Protein AF-A0A2D4ICS0-F1 (afdb_monomer_lite)

pLDDT: mean 88.68, std 8.68, range [51.56, 97.81]

InterPro domains:
  IPR031974 Programmed cell death protein 7 [PF16021] (1-167)
  IPR052831 Apoptosis-promoting protein [PTHR48190] (1-168)

Secondary structure (DSSP, 8-state):
-HHHHHHHHHHHHHHHHHHHHTTPPPPHHHHHHHHHHHHHHHHHHHHHHHHHHHHHHHHHHHHHHHHHHHHHHHHHHHHHHHHHHHHHHHHHHHHHHH--TTT--HHHHHHHHHHHHHHHHH-HHHHHHHHHHHHTTTSPTT-TT---PPTTSS-PPPPSSHHHHTT--

Sequence (169 aa):
MAEILRGLEKLRKLRKEAAGRKGVCPPPAADEAFESEVQNLKASIKKRTELYEAEERALRVMLEGEQEEERKREMEKKLKKEREKLLQQKRDMDSKLFGDPEEFPFTHILEPFTQYYLQAEYSLPALLQIRHEWDQYLVPAGHPEGDFIPPGWVLPSAPSSDTWATAVR

Radius of gyration: 52.29 Å; chains: 1; bounding box: 105×35×127 Å

Foldseek 3Di:
DVVVLVVVVVVVVVVQVVCVVVVHHDDPVVVVVVVVVSVVVVVVVVVVVVVVVVVVVVVVVVVVVVVVVVVVVVVVVVVVVVVVVVVVVVVVVCCVVPNDCVVDVVCVVCVVVCCVVCVLVVDVVVVVVVVLVVVLCVDDPPDPSHDHDPPPPDDDDDDPDPVRVVVVD

Structure (mmCIF, N/CA/C/O backbone):
data_AF-A0A2D4ICS0-F1
#
_entry.id   AF-A0A2D4ICS0-F1
#
loop_
_atom_site.group_PDB
_atom_site.id
_atom_site.type_symbol
_atom_site.label_atom_id
_atom_site.label_alt_id
_atom_site.label_comp_id
_atom_site.label_asym_id
_atom_site.label_entity_id
_atom_site.label_seq_id
_atom_site.pdbx_PDB_ins_code
_atom_site.Cartn_x
_atom_site.Cartn_y
_atom_site.Cartn_z
_atom_site.occupancy
_atom_site.B_iso_or_equiv
_atom_site.auth_seq_id
_atom_site.auth_comp_id
_atom_site.auth_asym_id
_atom_site.auth_atom_id
_atom_site.pdbx_PDB_model_num
ATOM 1 N N . MET A 1 1 ? -29.678 -1.236 38.913 1.00 74.94 1 MET A N 1
ATOM 2 C CA . MET A 1 1 ? -29.939 -2.571 39.507 1.00 74.94 1 MET A CA 1
ATOM 3 C C . MET A 1 1 ? -29.376 -2.717 40.921 1.00 74.94 1 MET A C 1
ATOM 5 O O . MET A 1 1 ? -30.151 -3.023 41.817 1.00 74.94 1 MET A O 1
ATOM 9 N N . ALA A 1 2 ? -28.089 -2.437 41.170 1.00 81.19 2 ALA A N 1
ATOM 10 C CA . ALA A 1 2 ? -27.512 -2.498 42.526 1.00 81.19 2 ALA A CA 1
ATOM 11 C C . ALA A 1 2 ? -28.200 -1.558 43.545 1.00 81.19 2 ALA A C 1
ATOM 13 O O . ALA A 1 2 ? -28.461 -1.955 44.678 1.00 81.19 2 ALA A O 1
ATOM 14 N N . GLU A 1 3 ? -28.572 -0.343 43.124 1.00 86.19 3 GLU A N 1
ATOM 15 C CA . GLU A 1 3 ? -29.340 0.614 43.944 1.00 86.19 3 GLU A CA 1
ATOM 16 C C . GLU A 1 3 ? -30.718 0.085 44.368 1.00 86.19 3 GLU A C 1
AT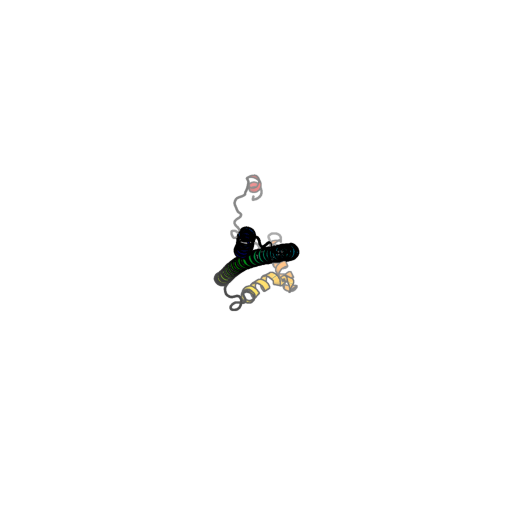OM 18 O O . GLU A 1 3 ? -31.156 0.304 45.494 1.00 86.19 3 GLU A O 1
ATOM 23 N N . ILE A 1 4 ? -31.384 -0.672 43.491 1.00 90.06 4 ILE A N 1
ATOM 24 C CA . ILE A 1 4 ? -32.713 -1.235 43.759 1.00 90.06 4 ILE A CA 1
ATOM 25 C C . ILE A 1 4 ? -32.614 -2.317 44.841 1.00 90.06 4 ILE A C 1
ATOM 27 O O . ILE A 1 4 ? -33.410 -2.319 45.778 1.00 90.06 4 ILE A O 1
ATOM 31 N N . LEU A 1 5 ? -31.599 -3.187 44.767 1.00 89.56 5 LEU A N 1
ATOM 32 C CA . LEU A 1 5 ? -31.340 -4.188 45.807 1.00 89.56 5 LEU A CA 1
ATOM 33 C C . LEU A 1 5 ? -30.991 -3.540 47.152 1.00 89.56 5 LEU A C 1
ATOM 35 O O . LEU A 1 5 ? -31.558 -3.929 48.171 1.00 89.56 5 LEU A O 1
ATOM 39 N N . ARG A 1 6 ? -30.153 -2.492 47.159 1.00 89.94 6 ARG A N 1
ATOM 40 C CA . ARG A 1 6 ? -29.887 -1.698 48.374 1.00 89.94 6 ARG A CA 1
ATOM 41 C C . ARG A 1 6 ? -31.165 -1.083 48.954 1.00 89.94 6 ARG A C 1
ATOM 43 O O . ARG A 1 6 ? -31.328 -1.036 50.173 1.00 89.94 6 ARG A O 1
ATOM 50 N N . GLY A 1 7 ? -32.072 -0.612 48.099 1.00 93.12 7 GLY A N 1
ATOM 51 C CA . GLY A 1 7 ? -33.383 -0.103 48.502 1.00 93.12 7 GLY A CA 1
ATOM 52 C C . GLY A 1 7 ? -34.261 -1.175 49.155 1.00 93.12 7 GLY A C 1
ATOM 53 O O . GLY A 1 7 ? -34.853 -0.923 50.205 1.00 93.12 7 GLY A O 1
ATOM 54 N N . LEU A 1 8 ? -34.295 -2.385 48.587 1.00 91.69 8 LEU A N 1
ATOM 55 C CA . LEU A 1 8 ? -35.051 -3.521 49.128 1.00 91.69 8 LEU A CA 1
ATOM 56 C C . LEU A 1 8 ? -34.520 -3.985 50.490 1.00 91.69 8 LEU A C 1
ATOM 58 O O . LEU A 1 8 ? -35.314 -4.232 51.398 1.00 91.69 8 LEU A O 1
ATOM 62 N N . GLU A 1 9 ? -33.200 -4.042 50.668 1.00 92.44 9 GLU A N 1
ATOM 63 C CA . GLU A 1 9 ? -32.569 -4.378 51.953 1.00 92.44 9 GLU A CA 1
ATOM 64 C C . GLU A 1 9 ? -32.917 -3.353 53.044 1.00 92.44 9 GLU A C 1
ATOM 66 O O . GLU A 1 9 ? -33.305 -3.721 54.156 1.00 92.44 9 GLU A O 1
ATOM 71 N N . LYS A 1 10 ? -32.865 -2.054 52.715 1.00 94.38 10 LYS A N 1
ATOM 72 C CA . LYS A 1 10 ? -33.277 -0.976 53.632 1.00 94.38 10 LYS A CA 1
ATOM 73 C C . LYS A 1 10 ? -34.760 -1.068 53.990 1.00 94.38 10 LYS A C 1
ATOM 75 O O . LYS A 1 10 ? -35.113 -0.960 55.163 1.00 94.38 10 LYS A O 1
ATOM 80 N N . LEU A 1 11 ? -35.626 -1.296 53.002 1.00 93.75 11 LEU A N 1
ATOM 81 C CA . LEU A 1 11 ? -37.068 -1.425 53.212 1.00 93.75 11 LEU A CA 1
ATOM 82 C C . LEU A 1 11 ? -37.401 -2.630 54.104 1.00 93.75 11 LEU A C 1
ATOM 84 O O . LEU A 1 11 ? -38.235 -2.522 55.005 1.00 93.75 11 LEU A O 1
ATOM 88 N N . ARG A 1 12 ? -36.725 -3.765 53.889 1.00 90.06 12 ARG A N 1
ATOM 89 C CA . ARG A 1 12 ? -36.838 -4.961 54.732 1.00 90.06 12 ARG A CA 1
ATOM 90 C C . ARG A 1 12 ? -36.435 -4.649 56.175 1.00 90.06 12 ARG A C 1
ATOM 92 O O . ARG A 1 12 ? -37.203 -4.954 57.084 1.00 90.06 12 ARG A O 1
ATOM 99 N N . LYS A 1 13 ? -35.289 -3.991 56.387 1.00 90.56 13 LYS A N 1
ATOM 100 C CA . LYS A 1 13 ? -34.796 -3.608 57.721 1.00 90.56 13 LYS A CA 1
ATOM 101 C C . LYS A 1 13 ? -35.791 -2.715 58.472 1.00 90.56 13 LYS A C 1
ATOM 103 O O . LYS A 1 13 ? -36.172 -3.037 59.594 1.00 90.56 13 LYS A O 1
ATOM 108 N N . LEU A 1 14 ? -36.293 -1.666 57.817 1.00 92.75 14 LEU A N 1
ATOM 109 C CA . LEU A 1 14 ? -37.295 -0.758 58.389 1.00 92.75 14 LEU A CA 1
ATOM 110 C C . LEU A 1 14 ? -38.594 -1.485 58.770 1.00 92.75 14 LEU A C 1
ATOM 112 O O . LEU A 1 14 ? -39.179 -1.210 59.817 1.00 92.75 14 LEU A O 1
ATOM 116 N N . ARG A 1 15 ? -39.043 -2.445 57.949 1.00 89.81 15 ARG A N 1
ATOM 117 C CA . ARG A 1 15 ? -40.238 -3.253 58.249 1.00 89.81 15 ARG A CA 1
ATOM 118 C C . ARG A 1 15 ? -40.035 -4.178 59.452 1.00 89.81 15 ARG A C 1
ATOM 120 O O . ARG A 1 15 ? -40.960 -4.305 60.251 1.00 89.81 15 ARG A O 1
ATOM 127 N N . LYS A 1 16 ? -38.849 -4.775 59.619 1.00 89.56 16 LYS A N 1
ATOM 128 C CA . LYS A 1 16 ? -38.517 -5.593 60.804 1.00 89.56 16 LYS A CA 1
ATOM 129 C C . LYS A 1 16 ? -38.501 -4.750 62.079 1.00 89.56 16 LYS A C 1
ATOM 131 O O . LYS A 1 16 ? -39.117 -5.134 63.068 1.00 89.56 16 LYS A O 1
ATOM 136 N N . GLU A 1 17 ? -37.869 -3.578 62.042 1.00 89.12 17 GLU A N 1
ATOM 137 C CA . GLU A 1 17 ? -37.828 -2.646 63.179 1.00 89.12 17 GLU A CA 1
ATOM 138 C C . GLU A 1 17 ? -39.233 -2.160 63.576 1.00 89.12 17 GLU A C 1
ATOM 140 O O . GLU A 1 17 ? -39.572 -2.121 64.760 1.00 89.12 17 GLU A O 1
ATOM 145 N N . ALA A 1 18 ? -40.085 -1.839 62.596 1.00 89.81 18 ALA A N 1
ATOM 146 C CA . ALA A 1 18 ? -41.466 -1.426 62.842 1.00 89.81 18 ALA A CA 1
ATOM 147 C C . ALA A 1 18 ? -42.337 -2.553 63.429 1.00 89.81 18 ALA A C 1
ATOM 149 O O . ALA A 1 18 ? -43.180 -2.284 64.285 1.00 89.81 18 ALA A O 1
ATOM 150 N N . ALA A 1 19 ? -42.140 -3.801 62.991 1.00 86.94 19 ALA A N 1
ATOM 151 C CA . ALA A 1 19 ? -42.827 -4.966 63.548 1.00 86.94 19 ALA A CA 1
ATOM 152 C C . ALA A 1 19 ? -42.367 -5.263 64.987 1.00 86.94 19 ALA A C 1
ATOM 154 O O . ALA A 1 19 ? -43.205 -5.459 65.867 1.00 86.94 19 ALA A O 1
ATOM 155 N N . GLY A 1 20 ? -41.058 -5.169 65.254 1.00 86.12 20 GLY A N 1
ATOM 156 C CA . GLY A 1 20 ? -40.486 -5.350 66.591 1.00 86.12 20 GLY A CA 1
ATOM 157 C C . GLY A 1 20 ? -41.015 -4.341 67.614 1.00 86.12 20 GLY A C 1
ATOM 158 O O . GLY A 1 20 ? -41.367 -4.725 68.726 1.00 86.12 20 GLY A O 1
ATOM 159 N N . ARG A 1 21 ? -41.195 -3.068 67.224 1.00 88.19 21 ARG A N 1
ATOM 160 C CA . ARG A 1 21 ? -41.851 -2.048 68.076 1.00 88.19 21 ARG A CA 1
ATOM 161 C C . ARG A 1 21 ? -43.310 -2.378 68.419 1.00 88.19 21 ARG A C 1
ATOM 163 O O . ARG A 1 21 ? -43.820 -1.874 69.411 1.00 88.19 21 ARG A O 1
ATOM 170 N N . LYS A 1 22 ? -43.978 -3.209 67.611 1.00 89.25 22 LYS A N 1
ATOM 171 C CA . LYS A 1 22 ? -45.343 -3.710 67.848 1.00 89.25 22 LYS A CA 1
ATOM 172 C C . LYS A 1 22 ? -45.365 -5.062 68.580 1.00 89.25 22 LYS A C 1
ATOM 174 O O . LYS A 1 22 ? -46.436 -5.637 68.733 1.00 89.25 22 LYS A O 1
ATOM 179 N N . GLY A 1 23 ? -44.207 -5.580 69.000 1.00 84.25 23 GLY A N 1
ATOM 180 C CA . GLY A 1 23 ? -44.075 -6.878 69.670 1.00 84.25 23 GLY A CA 1
ATOM 181 C C . GLY A 1 23 ? -44.186 -8.093 68.742 1.00 84.25 23 GLY A C 1
ATOM 182 O O . GLY A 1 23 ? -44.237 -9.220 69.223 1.00 84.25 23 GLY A O 1
ATOM 183 N N . VAL A 1 24 ? -44.217 -7.890 67.420 1.00 83.62 24 VAL A N 1
ATOM 184 C CA . VAL A 1 24 ? -44.329 -8.969 66.430 1.00 83.62 24 VAL A CA 1
ATOM 185 C C . VAL A 1 24 ? -42.960 -9.211 65.804 1.00 83.62 24 VAL A C 1
ATOM 187 O O . VAL A 1 24 ? -42.400 -8.317 65.171 1.00 83.62 24 VAL A O 1
ATOM 190 N N . CYS A 1 25 ? -42.424 -10.424 65.946 1.00 75.12 25 CYS A N 1
ATOM 191 C CA . CYS A 1 25 ? -41.166 -10.811 65.310 1.00 75.12 25 CYS A CA 1
ATOM 192 C C . CYS A 1 25 ? -41.450 -11.695 64.083 1.00 75.12 25 CYS A C 1
ATOM 194 O O . CYS A 1 25 ? -42.118 -12.722 64.228 1.00 75.12 25 CYS A O 1
ATOM 196 N N . PRO A 1 26 ? -40.988 -11.320 62.875 1.00 76.06 26 PRO A N 1
ATOM 197 C CA . PRO A 1 26 ? -41.061 -12.194 61.711 1.00 76.06 26 PRO A CA 1
ATOM 198 C C . PRO A 1 26 ? -40.335 -13.529 61.962 1.00 76.06 26 PRO A C 1
ATOM 200 O O . PRO A 1 26 ? -39.325 -13.540 62.667 1.00 76.06 26 PRO A O 1
ATOM 203 N N . PRO A 1 27 ? -40.800 -14.646 61.373 1.00 85.62 27 PRO A N 1
ATOM 204 C CA . PRO A 1 27 ? -40.124 -15.932 61.502 1.00 85.62 27 PRO A CA 1
ATOM 205 C C . PRO A 1 27 ? -38.691 -15.875 60.944 1.00 85.62 27 PRO A C 1
ATOM 207 O O . PRO A 1 27 ? -38.506 -15.351 59.843 1.00 85.62 27 PRO A O 1
ATOM 210 N N . PRO A 1 28 ? -37.696 -16.476 61.622 1.00 83.31 28 PRO A N 1
ATOM 211 C CA . PRO A 1 28 ? -36.298 -16.460 61.175 1.00 83.31 28 PRO A CA 1
ATOM 212 C C . PRO A 1 28 ? -36.104 -17.093 59.786 1.00 83.31 28 PRO A C 1
ATOM 214 O O . PRO A 1 28 ? -35.357 -16.562 58.969 1.00 83.31 28 PRO A O 1
ATOM 217 N N . ALA A 1 29 ? -36.877 -18.132 59.451 1.00 87.69 29 ALA A N 1
ATOM 218 C CA . ALA A 1 29 ? -36.858 -18.761 58.125 1.00 87.69 29 ALA A CA 1
ATOM 219 C C . ALA A 1 29 ? -37.203 -17.786 56.980 1.00 87.69 29 ALA A C 1
ATOM 221 O O . ALA A 1 29 ? -36.679 -17.895 55.873 1.00 87.69 29 ALA A O 1
ATOM 222 N N . ALA A 1 30 ? -38.075 -16.802 57.231 1.00 86.31 30 ALA A N 1
ATOM 223 C CA . ALA A 1 30 ? -38.435 -15.810 56.221 1.00 86.31 30 ALA A CA 1
ATOM 224 C C . ALA A 1 30 ? -37.298 -14.810 55.965 1.00 86.31 30 ALA A C 1
ATOM 226 O O . ALA A 1 30 ? -37.268 -14.185 54.901 1.00 86.31 30 ALA A O 1
ATOM 227 N N . ASP A 1 31 ? -36.408 -14.604 56.937 1.00 86.31 31 ASP A N 1
ATOM 228 C CA . ASP A 1 31 ? -35.232 -13.750 56.790 1.00 86.31 31 ASP A CA 1
ATOM 229 C C . ASP A 1 31 ? -34.103 -14.458 56.068 1.00 86.31 31 ASP A C 1
ATOM 231 O O . ASP A 1 31 ? -33.554 -13.884 55.133 1.00 86.31 31 ASP A O 1
ATOM 235 N N . GLU A 1 32 ? -33.837 -15.713 56.417 1.00 89.69 32 GLU A N 1
ATOM 236 C CA . GLU A 1 32 ? -32.868 -16.545 55.702 1.00 89.69 32 GLU A CA 1
ATOM 237 C C . GLU A 1 32 ? -33.238 -16.679 54.220 1.00 89.69 32 GLU A C 1
ATOM 239 O O . GLU A 1 32 ? -32.387 -16.495 53.351 1.00 89.69 32 GLU A O 1
ATOM 244 N N . ALA A 1 33 ? -34.523 -16.893 53.908 1.00 91.69 33 ALA A N 1
ATOM 245 C CA . ALA A 1 33 ? -35.002 -16.937 52.526 1.00 91.69 33 ALA A CA 1
ATOM 246 C C . ALA A 1 33 ? -34.801 -15.600 51.787 1.00 91.69 33 ALA A C 1
ATOM 248 O O . ALA A 1 33 ? -34.400 -15.580 50.625 1.00 91.69 33 ALA A O 1
ATOM 249 N N . 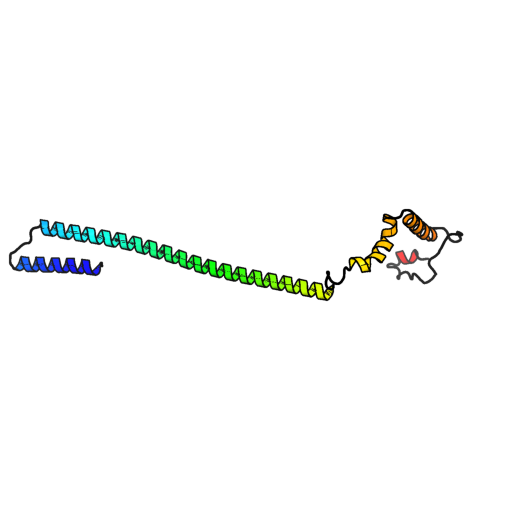PHE A 1 34 ? -35.054 -14.468 52.455 1.00 91.81 34 PHE A N 1
ATOM 250 C CA . PHE A 1 34 ? -34.851 -13.149 51.853 1.00 91.81 34 PHE A CA 1
ATOM 251 C C . PHE A 1 34 ? -33.369 -12.858 51.608 1.00 91.81 34 PHE A C 1
ATOM 253 O O . PHE A 1 34 ? -33.009 -12.380 50.535 1.00 91.81 34 PHE A O 1
ATOM 260 N N . GLU A 1 35 ? -32.510 -13.140 52.587 1.00 90.94 35 GLU A N 1
ATOM 261 C CA . GLU A 1 35 ? -31.070 -12.936 52.454 1.00 90.94 35 GLU A CA 1
ATOM 262 C C . GLU A 1 35 ? -30.481 -13.844 51.377 1.00 90.94 35 GLU A C 1
ATOM 264 O O . GLU A 1 35 ? -29.732 -13.356 50.532 1.00 90.94 35 GLU A O 1
ATOM 269 N N . SER A 1 36 ? -30.880 -15.119 51.340 1.00 94.38 36 SER A N 1
ATOM 270 C CA . SER A 1 36 ? -30.475 -16.059 50.293 1.00 94.38 36 SER A CA 1
ATOM 271 C C . SER A 1 36 ? -30.810 -15.522 48.901 1.00 94.38 36 SER A C 1
ATOM 273 O O . SER A 1 36 ? -29.924 -15.442 48.048 1.00 94.38 36 SER A O 1
ATOM 275 N N . GLU A 1 37 ? -32.039 -15.041 48.682 1.00 93.94 37 GLU A N 1
ATOM 276 C CA . GLU A 1 37 ? -32.408 -14.553 47.352 1.00 93.94 37 GLU A CA 1
ATOM 277 C C . GLU A 1 37 ? -31.774 -13.225 46.972 1.00 93.94 37 GLU A C 1
ATOM 279 O O . GLU A 1 37 ? -31.409 -13.014 45.812 1.00 93.94 37 GLU A O 1
ATOM 284 N N . VAL A 1 38 ? -31.562 -12.332 47.937 1.00 93.12 38 VAL A N 1
ATOM 285 C CA . VAL A 1 38 ? -30.800 -11.110 47.678 1.00 93.12 38 VAL A CA 1
ATOM 286 C C . VAL A 1 38 ? -29.352 -11.443 47.313 1.00 93.12 38 VAL A C 1
ATOM 288 O O . VAL A 1 38 ? -28.802 -10.813 46.406 1.00 93.12 38 VAL A O 1
ATOM 291 N N . GLN A 1 39 ? -28.737 -12.441 47.953 1.00 93.50 39 GLN A N 1
ATOM 292 C CA . GLN A 1 39 ? -27.390 -12.897 47.600 1.00 93.50 39 GLN A CA 1
ATOM 293 C C . GLN A 1 39 ? -27.347 -13.536 46.206 1.00 93.50 39 GLN A C 1
ATOM 295 O O . GLN A 1 39 ? -26.474 -13.183 45.409 1.00 93.50 39 GLN A O 1
ATOM 300 N N . ASN A 1 40 ? -28.319 -14.383 45.859 1.00 94.75 40 ASN A N 1
ATOM 301 C CA . ASN A 1 40 ? -28.436 -14.971 44.520 1.00 94.75 40 ASN A CA 1
ATOM 302 C C . ASN A 1 40 ? -28.578 -13.889 43.439 1.00 94.75 40 ASN A C 1
ATOM 304 O O . ASN A 1 40 ? -27.882 -13.913 42.419 1.00 94.75 40 ASN A O 1
ATOM 308 N N . LEU A 1 41 ? -29.426 -12.886 43.680 1.00 94.31 41 LEU A N 1
ATOM 309 C CA . LEU A 1 41 ? -29.611 -11.749 42.777 1.00 94.31 41 LEU A CA 1
ATOM 310 C C . LEU A 1 41 ? -28.339 -10.906 42.642 1.00 94.31 41 LEU A C 1
ATOM 312 O O . LEU A 1 41 ? -27.973 -10.529 41.527 1.00 94.31 41 LEU A O 1
ATOM 316 N N . LYS A 1 42 ? -27.631 -10.636 43.746 1.00 93.25 42 LYS A N 1
ATOM 317 C CA . LYS A 1 42 ? -26.335 -9.937 43.724 1.00 93.25 42 LYS A CA 1
ATOM 318 C C . LYS A 1 42 ? -25.307 -10.699 42.888 1.00 93.25 42 LYS A C 1
ATOM 320 O O . LYS A 1 42 ? -24.655 -10.091 42.038 1.00 93.25 42 LYS A O 1
ATOM 325 N N . ALA A 1 43 ? -25.205 -12.014 43.075 1.00 94.38 43 ALA A N 1
ATOM 326 C CA . ALA A 1 43 ? -24.303 -12.868 42.310 1.00 94.38 43 ALA A CA 1
ATOM 327 C C . ALA A 1 43 ? -24.657 -12.883 40.814 1.00 94.38 43 ALA A C 1
ATOM 329 O O . ALA A 1 43 ? -23.778 -12.723 39.965 1.00 94.38 43 ALA A O 1
ATOM 330 N N . SER A 1 44 ? -25.946 -12.998 40.476 1.00 94.75 44 SER A N 1
ATOM 331 C CA . SER A 1 44 ? -26.396 -12.980 39.082 1.00 94.75 44 SER A CA 1
ATOM 332 C C . SER A 1 44 ? -26.138 -11.638 38.399 1.00 94.75 44 SER A C 1
ATOM 334 O O . SER A 1 44 ? -25.766 -11.627 37.224 1.00 94.75 44 SER A O 1
ATOM 336 N N . ILE A 1 45 ? -26.345 -10.518 39.099 1.00 94.06 45 ILE A N 1
ATOM 337 C CA . ILE A 1 45 ? -26.051 -9.186 38.558 1.00 94.06 45 ILE A CA 1
ATOM 338 C C . ILE A 1 45 ? -24.555 -9.056 38.313 1.00 94.06 45 ILE A C 1
ATOM 340 O O . ILE A 1 45 ? -24.175 -8.699 37.206 1.00 94.06 45 ILE A O 1
ATOM 344 N N . LYS A 1 46 ? -23.721 -9.413 39.297 1.00 94.38 46 LYS A N 1
ATOM 345 C CA . LYS A 1 46 ? -22.262 -9.360 39.165 1.00 94.38 46 LYS A CA 1
ATOM 346 C C . LYS A 1 46 ? -21.780 -10.148 37.944 1.00 94.38 46 LYS A C 1
ATOM 348 O O . LYS A 1 46 ? -21.090 -9.592 37.100 1.00 94.38 46 LYS A O 1
ATOM 353 N N . LYS A 1 47 ? -22.234 -11.398 37.797 1.00 96.06 47 LYS A N 1
ATOM 354 C CA . LYS A 1 47 ? -21.877 -12.252 36.656 1.00 96.06 47 LYS A CA 1
ATOM 355 C C . LYS A 1 47 ? -22.282 -11.635 35.313 1.00 96.06 47 LYS A C 1
ATOM 357 O O . LYS A 1 47 ? -21.520 -11.691 34.357 1.00 96.06 47 LYS A O 1
ATOM 362 N N . ARG A 1 48 ? -23.485 -11.057 35.221 1.00 95.44 48 ARG A N 1
ATOM 363 C CA . ARG A 1 48 ? -23.945 -10.394 33.989 1.00 95.44 48 ARG A CA 1
ATOM 364 C C . ARG A 1 48 ? -23.147 -9.133 33.685 1.00 95.44 48 ARG A C 1
ATOM 366 O O . ARG A 1 48 ? -22.815 -8.913 32.531 1.00 95.44 48 ARG A O 1
ATOM 373 N N . THR A 1 49 ? -22.831 -8.332 34.698 1.00 95.31 49 THR A N 1
ATOM 374 C CA . THR A 1 49 ? -22.004 -7.135 34.532 1.00 95.31 49 THR A CA 1
ATOM 375 C C . THR A 1 49 ? -20.621 -7.496 34.001 1.00 95.31 49 THR A C 1
ATOM 377 O O . THR A 1 49 ? -20.205 -6.923 33.006 1.00 95.31 49 THR A O 1
ATOM 380 N N . GLU A 1 50 ? -19.965 -8.509 34.570 1.00 96.38 50 GLU A N 1
ATOM 381 C CA . GLU A 1 50 ? -18.653 -8.976 34.097 1.00 96.38 50 GLU A CA 1
ATOM 382 C C . GLU A 1 50 ? -18.692 -9.466 32.640 1.00 96.38 50 GLU A C 1
ATOM 384 O O . GLU A 1 50 ? -17.781 -9.175 31.864 1.00 96.38 50 GLU A O 1
ATOM 389 N N . LEU A 1 51 ? -19.753 -10.183 32.250 1.00 97.50 51 LEU A N 1
ATOM 390 C CA . LEU A 1 51 ? -19.939 -10.638 30.869 1.00 97.50 51 LEU A CA 1
ATOM 391 C C . LEU A 1 51 ? -20.119 -9.466 29.902 1.00 97.50 51 LEU A C 1
ATOM 393 O O . LEU A 1 51 ? -19.433 -9.417 28.885 1.00 97.50 51 LEU A O 1
ATOM 397 N N . TYR A 1 52 ? -20.989 -8.510 30.232 1.00 96.94 52 TYR A N 1
ATOM 398 C CA . TYR A 1 52 ? -21.210 -7.342 29.380 1.00 96.94 52 TYR A CA 1
ATOM 399 C C . TYR A 1 52 ? -19.978 -6.439 29.304 1.00 96.94 52 TYR A C 1
ATOM 401 O O . TYR A 1 52 ? -19.666 -5.932 28.236 1.00 96.94 52 TYR A O 1
ATOM 409 N N . GLU A 1 53 ? -19.219 -6.290 30.391 1.00 97.12 53 GLU A N 1
ATOM 410 C CA . GLU A 1 53 ? -17.948 -5.557 30.373 1.00 97.12 53 GLU A CA 1
ATOM 411 C C . GLU A 1 53 ? -16.879 -6.262 29.525 1.00 97.12 53 GLU A C 1
ATOM 413 O O . GLU A 1 53 ? -16.022 -5.612 28.924 1.00 97.12 53 GLU A O 1
ATOM 418 N N . ALA A 1 54 ? -16.867 -7.596 29.489 1.00 97.75 54 ALA A N 1
ATOM 419 C CA . ALA A 1 54 ? -15.976 -8.345 28.606 1.00 97.75 54 ALA A CA 1
ATOM 420 C C . ALA A 1 54 ? -16.385 -8.194 27.132 1.00 97.75 54 ALA A C 1
ATOM 422 O O . ALA A 1 54 ? -15.526 -7.952 26.285 1.00 97.75 54 ALA A O 1
ATOM 423 N N . GLU A 1 55 ? -17.682 -8.283 26.842 1.00 97.31 55 GLU A N 1
ATOM 424 C CA . GLU A 1 55 ? -18.239 -8.089 25.502 1.00 97.31 55 GLU A CA 1
ATOM 425 C C . GLU A 1 55 ? -17.993 -6.665 24.988 1.00 97.31 55 GLU A C 1
ATOM 427 O O . GLU A 1 55 ? -17.472 -6.492 23.890 1.00 97.31 55 GLU A O 1
ATOM 432 N N . GLU A 1 56 ? -18.263 -5.643 25.803 1.00 97.38 56 GLU A N 1
ATOM 433 C CA . GLU A 1 56 ? -18.016 -4.244 25.449 1.00 97.38 56 GLU A CA 1
ATOM 434 C C . GLU A 1 56 ? -16.534 -4.001 25.132 1.00 97.38 56 GLU A C 1
ATOM 436 O O . GLU A 1 56 ? -16.202 -3.334 24.150 1.00 97.38 56 GLU A O 1
ATOM 441 N N . ARG A 1 57 ? -15.623 -4.583 25.926 1.00 97.44 57 ARG A N 1
ATOM 442 C CA . ARG A 1 57 ? -14.181 -4.507 25.655 1.00 97.44 57 ARG A CA 1
ATOM 443 C C . ARG A 1 57 ? -13.810 -5.177 24.335 1.00 97.44 57 ARG A C 1
ATOM 445 O O . ARG A 1 57 ? -13.034 -4.600 23.578 1.00 97.44 57 ARG A O 1
ATOM 452 N N . ALA A 1 58 ? -14.360 -6.355 24.046 1.00 97.81 58 ALA A N 1
ATOM 453 C CA . ALA A 1 58 ? -14.108 -7.051 22.787 1.00 97.81 58 ALA A CA 1
ATOM 454 C C . ALA A 1 58 ? -14.615 -6.242 21.581 1.00 97.81 58 ALA A C 1
ATOM 456 O O . ALA A 1 58 ? -13.873 -6.046 20.620 1.00 97.81 58 ALA A O 1
ATOM 457 N N . LEU A 1 59 ? -15.835 -5.704 21.663 1.00 97.75 59 LEU A N 1
ATOM 458 C CA . LEU A 1 59 ? -16.420 -4.866 20.614 1.00 97.75 59 LEU A CA 1
ATOM 459 C C . LEU A 1 59 ? -15.606 -3.592 20.372 1.00 97.75 59 LEU A C 1
ATOM 461 O O . LEU A 1 59 ? -15.410 -3.200 19.224 1.00 97.75 59 LEU A O 1
ATOM 465 N N . ARG A 1 60 ? -15.080 -2.970 21.432 1.00 97.44 60 ARG A N 1
ATOM 466 C CA . ARG A 1 60 ? -14.223 -1.785 21.309 1.00 97.44 60 ARG A CA 1
ATOM 467 C C . ARG A 1 60 ? -12.934 -2.086 20.543 1.00 97.44 60 ARG A C 1
ATOM 469 O O . ARG A 1 60 ? -12.598 -1.346 19.627 1.00 97.44 60 ARG A O 1
ATOM 476 N N . VAL A 1 61 ? -12.268 -3.201 20.856 1.00 97.81 61 VAL A N 1
ATOM 477 C CA . VAL A 1 61 ? -11.062 -3.647 20.134 1.00 97.81 61 VAL A CA 1
ATOM 478 C C . VAL A 1 61 ? -11.373 -3.960 18.670 1.00 97.81 61 VAL A C 1
ATOM 480 O O . VAL A 1 61 ? -10.597 -3.600 17.790 1.00 97.81 61 VAL A O 1
ATOM 483 N N . MET A 1 62 ? -12.510 -4.605 18.388 1.00 95.88 62 MET A N 1
ATOM 484 C CA . MET A 1 62 ? -12.929 -4.876 17.010 1.00 95.88 62 MET A CA 1
ATOM 485 C C . MET A 1 62 ? -13.157 -3.585 16.218 1.00 95.88 62 MET A C 1
ATOM 487 O O . MET A 1 62 ? -12.695 -3.488 15.085 1.00 95.88 62 MET A O 1
ATOM 491 N N . LEU A 1 63 ? -13.813 -2.589 16.820 1.00 96.81 63 LEU A N 1
ATOM 492 C CA . LEU A 1 63 ? -14.071 -1.297 16.183 1.00 96.81 63 LEU A CA 1
ATOM 493 C C . LEU A 1 63 ? -12.776 -0.514 15.920 1.00 96.81 63 LEU A C 1
ATOM 495 O O . LEU A 1 63 ? -12.596 0.037 14.837 1.00 96.81 63 LEU A O 1
ATOM 499 N N . GLU A 1 64 ? -11.859 -0.480 16.890 1.00 95.81 64 GLU A N 1
ATOM 500 C CA . GLU A 1 64 ? -10.534 0.130 16.717 1.00 95.81 64 GLU A CA 1
ATOM 501 C C . GLU A 1 64 ? -9.736 -0.578 15.610 1.00 95.81 64 GLU A C 1
ATOM 503 O O . GLU A 1 64 ? -9.122 0.079 14.770 1.00 95.81 64 GLU A O 1
ATOM 508 N N . GLY A 1 65 ? -9.801 -1.913 15.559 1.00 96.06 65 GLY A N 1
ATOM 509 C CA . GLY A 1 65 ? -9.173 -2.713 14.509 1.00 96.06 65 GLY A CA 1
ATOM 510 C C . GLY A 1 65 ? -9.754 -2.454 13.118 1.00 96.06 65 GLY A C 1
ATOM 511 O O . GLY A 1 65 ? -9.001 -2.354 12.152 1.00 96.06 65 GLY A O 1
ATOM 512 N N . GLU A 1 66 ? -11.074 -2.297 13.006 1.00 94.88 66 GLU A N 1
ATOM 513 C CA . GLU A 1 66 ? -11.739 -1.959 11.743 1.00 94.88 66 GLU A CA 1
ATOM 514 C C . GLU A 1 66 ? -11.320 -0.574 11.233 1.00 94.88 66 GLU A C 1
ATOM 516 O O . GLU A 1 66 ? -10.970 -0.435 10.060 1.00 94.88 66 GLU A O 1
ATOM 521 N N . GLN A 1 67 ? -11.275 0.430 12.115 1.00 94.25 67 GLN A N 1
ATOM 522 C CA . GLN A 1 67 ? -10.823 1.779 11.759 1.00 94.25 67 GLN A CA 1
ATOM 523 C C . GLN A 1 67 ? -9.361 1.797 11.301 1.00 94.25 67 GLN A C 1
ATOM 525 O O . GLN A 1 67 ? -9.019 2.495 10.343 1.00 94.25 67 GLN A O 1
ATOM 530 N N . GLU A 1 68 ? -8.489 1.039 11.965 1.00 94.38 68 GLU A N 1
ATOM 531 C CA . GLU A 1 68 ? -7.078 0.962 11.585 1.00 94.38 68 GLU A CA 1
ATOM 532 C C . GLU A 1 68 ? -6.888 0.243 10.239 1.00 94.38 68 GLU A C 1
ATOM 534 O O . GLU A 1 68 ? -6.135 0.709 9.380 1.00 94.38 68 GLU A O 1
ATOM 539 N N . GLU A 1 69 ? -7.629 -0.841 9.995 1.00 94.25 69 GLU A N 1
ATOM 540 C CA . GLU A 1 69 ? -7.652 -1.519 8.695 1.00 94.25 69 GLU A CA 1
ATOM 541 C C . GLU A 1 69 ? -8.182 -0.611 7.578 1.00 94.25 69 GLU A C 1
ATOM 543 O O . GLU A 1 69 ? -7.624 -0.590 6.477 1.00 94.25 69 GLU A O 1
ATOM 548 N N . GLU A 1 70 ? -9.223 0.181 7.837 1.00 94.31 70 GLU A N 1
ATOM 549 C CA . GLU A 1 70 ? -9.742 1.139 6.861 1.00 94.31 70 GLU A CA 1
ATOM 550 C C . GLU A 1 70 ? -8.695 2.203 6.511 1.00 94.31 70 GLU A C 1
ATOM 552 O O . GLU A 1 70 ? -8.403 2.412 5.328 1.00 94.31 70 GLU A O 1
ATOM 557 N N . ARG A 1 71 ? -8.032 2.789 7.516 1.00 95.88 71 ARG A N 1
ATOM 558 C CA . ARG A 1 71 ? -6.921 3.735 7.309 1.00 95.88 71 ARG A CA 1
ATOM 559 C C . ARG A 1 71 ? -5.792 3.121 6.492 1.00 95.88 71 ARG A C 1
ATOM 561 O O . ARG A 1 71 ? -5.289 3.751 5.557 1.00 95.88 71 ARG A O 1
ATOM 568 N N . LYS A 1 72 ? -5.406 1.882 6.798 1.00 96.50 72 LYS A N 1
ATOM 569 C CA . LYS A 1 72 ? -4.369 1.163 6.053 1.00 96.50 72 LYS A CA 1
ATOM 570 C C . LYS A 1 72 ? -4.771 0.952 4.592 1.00 96.50 72 LYS A C 1
ATOM 572 O O . LYS A 1 72 ? -3.985 1.253 3.693 1.00 96.50 72 LYS A O 1
ATOM 577 N N . ARG A 1 73 ? -6.012 0.530 4.331 1.00 96.62 73 ARG A N 1
ATOM 578 C CA . ARG A 1 73 ? -6.550 0.370 2.967 1.00 96.62 73 ARG A CA 1
ATOM 579 C C . ARG A 1 73 ? -6.585 1.690 2.205 1.00 96.62 73 ARG A C 1
ATOM 581 O O . ARG A 1 73 ? -6.308 1.711 1.005 1.00 96.62 73 ARG A O 1
ATOM 588 N N . GLU A 1 74 ? -6.929 2.796 2.858 1.00 96.12 74 GLU A N 1
ATOM 589 C CA . GLU A 1 74 ? -6.886 4.120 2.235 1.00 96.12 74 GLU A CA 1
ATOM 590 C C . GLU A 1 74 ? -5.462 4.530 1.852 1.00 96.12 74 GLU A C 1
ATOM 592 O O . GLU A 1 74 ? -5.245 5.025 0.741 1.00 96.12 74 GLU A O 1
ATOM 597 N N . MET A 1 75 ? -4.490 4.295 2.734 1.00 95.06 75 MET A N 1
ATOM 598 C CA . MET A 1 75 ? -3.077 4.566 2.467 1.00 95.06 75 MET A CA 1
ATOM 599 C C . MET A 1 75 ? -2.545 3.709 1.312 1.00 95.06 75 MET A C 1
ATOM 601 O O . MET A 1 75 ? -1.922 4.241 0.393 1.00 95.06 75 MET A O 1
ATOM 605 N N . GLU A 1 76 ? -2.864 2.413 1.279 1.00 96.25 76 GLU A N 1
ATOM 606 C CA . GLU A 1 76 ? -2.499 1.523 0.169 1.00 96.25 76 GLU A CA 1
ATOM 607 C C . GLU A 1 76 ? -3.134 1.964 -1.158 1.00 96.25 76 GLU A C 1
ATOM 609 O O . GLU A 1 76 ? -2.464 1.992 -2.195 1.00 96.25 76 GLU A O 1
ATOM 614 N N . LYS A 1 77 ? -4.409 2.378 -1.145 1.00 97.00 77 LYS A N 1
ATOM 615 C CA . LYS A 1 77 ? -5.084 2.931 -2.331 1.00 97.00 77 LYS A CA 1
ATOM 616 C C . LYS A 1 77 ? -4.409 4.212 -2.821 1.00 97.00 77 LYS A C 1
ATOM 618 O O . LYS A 1 77 ? -4.271 4.384 -4.033 1.00 97.00 77 LYS A O 1
ATOM 623 N N . LYS A 1 78 ? -3.999 5.110 -1.917 1.00 96.56 78 LYS A N 1
ATOM 624 C CA . LYS A 1 78 ? -3.262 6.337 -2.269 1.00 96.56 78 LYS A CA 1
ATOM 625 C C . LYS A 1 78 ? -1.915 5.998 -2.905 1.00 96.56 78 LYS A C 1
ATOM 627 O O . LYS A 1 78 ? -1.651 6.463 -4.010 1.00 96.56 78 LYS A O 1
ATOM 632 N N . LEU A 1 79 ? -1.138 5.110 -2.285 1.00 96.44 79 LEU A N 1
ATOM 633 C CA . LEU A 1 79 ? 0.162 4.680 -2.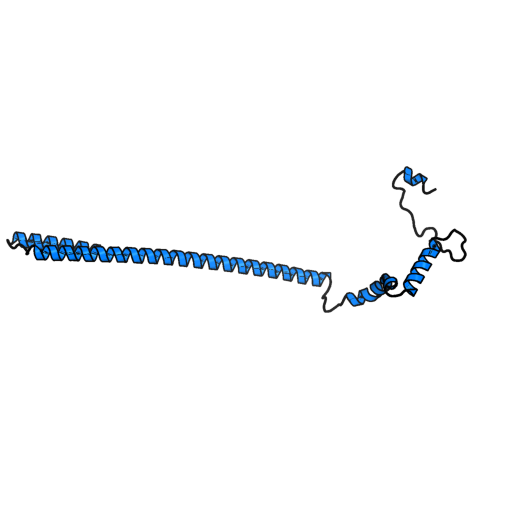803 1.00 96.44 79 LEU A CA 1
ATOM 634 C C . LEU A 1 79 ? 0.040 4.016 -4.182 1.00 96.44 79 LEU A C 1
ATOM 636 O O . LEU A 1 79 ? 0.820 4.302 -5.090 1.00 96.44 79 LEU A O 1
ATOM 640 N N . LYS A 1 80 ? -0.970 3.158 -4.376 1.00 96.69 80 LYS A N 1
ATOM 641 C CA . LYS A 1 80 ? -1.232 2.522 -5.673 1.00 96.69 80 LYS A CA 1
ATOM 642 C C . LYS A 1 80 ? -1.550 3.560 -6.752 1.00 96.69 80 LYS A C 1
ATOM 644 O O . LYS A 1 80 ? -0.989 3.476 -7.841 1.00 96.69 80 LYS A O 1
ATOM 649 N N . LYS A 1 81 ? -2.390 4.553 -6.439 1.00 97.31 81 LYS A N 1
ATOM 650 C CA . LYS A 1 81 ? -2.716 5.656 -7.358 1.00 97.31 81 LYS A CA 1
ATOM 651 C C . LYS A 1 81 ? -1.492 6.503 -7.701 1.00 97.31 81 LYS A C 1
ATOM 653 O O . LYS A 1 81 ? -1.333 6.885 -8.854 1.00 97.31 81 LYS A O 1
ATOM 658 N N . GLU A 1 82 ? -0.628 6.805 -6.734 1.00 96.62 82 GLU A N 1
ATOM 659 C CA . GLU A 1 82 ? 0.614 7.544 -6.995 1.00 96.62 82 GLU A CA 1
ATOM 660 C C . GLU A 1 82 ? 1.571 6.753 -7.884 1.00 96.62 82 GLU A C 1
ATOM 662 O O . GLU A 1 82 ? 2.092 7.291 -8.860 1.00 96.62 82 GLU A O 1
ATOM 667 N N . ARG A 1 83 ? 1.740 5.455 -7.612 1.00 97.00 83 ARG A N 1
ATOM 668 C CA . ARG A 1 83 ? 2.553 4.567 -8.448 1.00 97.00 83 ARG A CA 1
ATOM 669 C C . ARG A 1 83 ? 2.019 4.480 -9.876 1.00 97.00 83 ARG A C 1
ATOM 671 O O . ARG A 1 83 ? 2.801 4.503 -10.821 1.00 97.00 83 ARG A O 1
ATOM 678 N N . GLU A 1 84 ? 0.704 4.391 -10.040 1.00 96.75 84 GLU A N 1
ATOM 679 C CA . GLU A 1 84 ? 0.057 4.377 -11.352 1.00 96.75 84 GLU A CA 1
ATOM 680 C C . GLU A 1 84 ? 0.242 5.707 -12.093 1.00 96.75 84 GLU A C 1
ATOM 682 O O . GLU A 1 84 ? 0.598 5.696 -13.268 1.00 96.75 84 GLU A O 1
ATOM 687 N N . LYS A 1 85 ? 0.118 6.848 -11.401 1.00 97.44 85 LYS A N 1
ATOM 688 C CA . LYS A 1 85 ? 0.425 8.168 -11.977 1.00 97.44 85 LYS A CA 1
ATOM 689 C C . LYS A 1 85 ? 1.876 8.277 -12.435 1.00 97.44 85 LYS A C 1
ATOM 691 O O . LYS A 1 85 ? 2.115 8.764 -13.532 1.00 97.44 85 LYS A O 1
ATOM 696 N N . LEU A 1 86 ? 2.831 7.816 -11.627 1.00 96.62 86 LEU A N 1
ATOM 697 C CA . LEU A 1 86 ? 4.253 7.786 -11.989 1.00 96.62 86 LEU A CA 1
ATOM 698 C C . LEU A 1 86 ? 4.505 6.908 -13.218 1.00 96.62 86 LEU A C 1
ATOM 700 O O . LEU A 1 86 ? 5.228 7.310 -14.126 1.00 96.62 86 LEU A O 1
ATOM 704 N N . LEU A 1 87 ? 3.886 5.726 -13.274 1.00 95.94 87 LEU A N 1
ATOM 705 C CA . LEU A 1 87 ?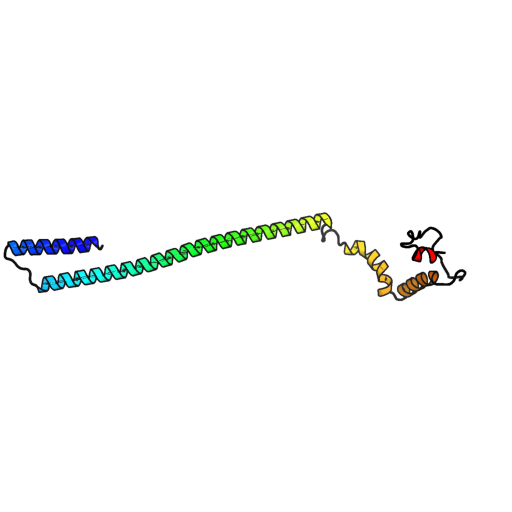 3.978 4.844 -14.439 1.00 95.94 87 LEU A CA 1
ATOM 706 C C . LEU A 1 87 ? 3.377 5.491 -15.687 1.00 95.94 87 LEU A C 1
ATOM 708 O O . LEU A 1 87 ? 3.971 5.387 -16.756 1.00 95.94 87 LEU A O 1
ATOM 712 N N . GLN A 1 88 ? 2.240 6.175 -15.555 1.00 95.31 88 GLN A N 1
ATOM 713 C CA . GLN A 1 88 ? 1.623 6.875 -16.674 1.00 95.31 88 GLN A CA 1
ATOM 714 C C . GLN A 1 88 ? 2.493 8.039 -17.151 1.00 95.31 88 GLN A C 1
ATOM 716 O O . GLN A 1 88 ? 2.775 8.126 -18.336 1.00 95.31 88 GLN A O 1
ATOM 721 N N . GLN A 1 89 ? 3.016 8.863 -16.240 1.00 95.62 89 GLN A N 1
ATOM 722 C CA . GLN A 1 89 ? 3.951 9.937 -16.586 1.00 95.62 89 GLN A CA 1
ATOM 723 C C . GLN A 1 89 ? 5.197 9.409 -17.294 1.00 95.62 89 GLN A C 1
ATOM 725 O O . GLN A 1 89 ? 5.659 10.024 -18.251 1.00 95.62 89 GLN A O 1
ATOM 730 N N . LYS A 1 90 ? 5.730 8.264 -16.848 1.00 94.50 90 LYS A N 1
ATOM 731 C CA . LYS A 1 90 ? 6.852 7.612 -17.522 1.00 94.50 90 LYS A CA 1
ATOM 732 C C . LYS A 1 90 ? 6.473 7.210 -18.948 1.00 94.50 90 LYS A C 1
ATOM 734 O O . LYS A 1 90 ? 7.210 7.540 -19.864 1.00 94.50 90 LYS A O 1
ATOM 739 N N . ARG A 1 91 ? 5.326 6.549 -19.145 1.00 90.81 91 ARG A N 1
ATOM 740 C CA . ARG A 1 91 ? 4.844 6.170 -20.486 1.00 90.81 91 ARG A CA 1
ATOM 741 C C . ARG A 1 91 ? 4.642 7.388 -21.383 1.00 90.81 91 ARG A C 1
ATOM 743 O O . ARG A 1 91 ? 5.075 7.369 -22.526 1.00 90.81 91 ARG A O 1
ATOM 750 N N . ASP A 1 92 ? 4.041 8.450 -20.854 1.00 92.88 92 ASP A N 1
ATOM 751 C CA . ASP A 1 92 ? 3.817 9.694 -21.592 1.00 92.88 92 ASP A CA 1
ATOM 752 C C . ASP A 1 92 ? 5.147 10.358 -21.979 1.00 92.88 92 ASP A C 1
ATOM 754 O O . ASP A 1 92 ? 5.276 10.922 -23.064 1.00 92.88 92 ASP A O 1
ATOM 758 N N . MET A 1 93 ? 6.145 10.313 -21.092 1.00 93.31 93 MET A N 1
ATOM 759 C CA . MET A 1 93 ? 7.489 10.818 -21.365 1.00 93.31 93 MET A CA 1
ATOM 760 C C . MET A 1 93 ? 8.203 9.963 -22.414 1.00 93.31 93 MET A C 1
ATOM 762 O O . MET A 1 93 ? 8.747 10.521 -23.362 1.00 93.31 93 MET A O 1
ATOM 766 N N . ASP A 1 94 ? 8.168 8.638 -22.273 1.00 88.31 94 ASP A N 1
ATOM 767 C CA . ASP A 1 94 ? 8.769 7.704 -23.226 1.00 88.31 94 ASP A CA 1
ATOM 768 C C . ASP A 1 94 ? 8.144 7.897 -24.621 1.00 88.31 94 ASP A C 1
ATOM 770 O O . ASP A 1 94 ? 8.869 8.036 -25.599 1.00 88.31 94 ASP A O 1
ATOM 774 N N . SER A 1 95 ? 6.818 8.041 -24.706 1.00 87.94 95 SER A N 1
ATOM 775 C CA . SER A 1 95 ? 6.107 8.337 -25.958 1.00 87.94 95 SER A CA 1
ATOM 776 C C . SER A 1 95 ? 6.508 9.690 -26.566 1.00 87.94 95 SER A C 1
ATOM 778 O O . SER A 1 95 ? 6.701 9.798 -27.773 1.00 87.94 95 SER A O 1
ATOM 780 N N . LYS A 1 96 ? 6.709 10.738 -25.756 1.00 87.25 96 LYS A N 1
ATOM 781 C CA . LYS A 1 96 ? 7.169 12.049 -26.258 1.00 87.25 96 LYS A CA 1
ATOM 782 C C . LYS A 1 96 ? 8.623 12.045 -26.731 1.00 87.25 96 LYS A C 1
ATOM 784 O O . LYS A 1 96 ? 8.954 12.798 -27.641 1.00 87.25 96 LYS A O 1
ATOM 789 N N . LEU A 1 97 ? 9.492 11.268 -26.083 1.00 88.44 97 LEU A N 1
ATOM 790 C CA . LEU A 1 97 ? 10.921 11.201 -26.406 1.00 88.44 97 LEU A CA 1
ATOM 791 C C . LEU A 1 97 ? 11.207 10.271 -27.584 1.00 88.44 97 LEU A C 1
ATOM 793 O O . LEU A 1 97 ? 12.066 10.578 -28.408 1.00 88.44 97 LEU A O 1
ATOM 797 N N . PHE A 1 98 ? 10.507 9.141 -27.641 1.00 83.31 98 PHE A N 1
ATOM 798 C CA . PHE A 1 98 ? 10.792 8.051 -28.568 1.00 83.31 98 PHE A CA 1
ATOM 799 C C . PHE A 1 98 ? 9.657 7.791 -29.557 1.00 83.31 98 PHE A C 1
ATOM 801 O O . PHE A 1 98 ? 9.802 6.909 -30.385 1.00 83.31 98 PHE A O 1
ATOM 808 N N . GLY A 1 99 ? 8.559 8.547 -29.520 1.00 76.69 99 GLY A N 1
ATOM 809 C CA . GLY A 1 99 ? 7.388 8.290 -30.359 1.00 76.69 99 GLY A CA 1
ATOM 810 C C . GLY A 1 99 ? 6.537 7.124 -29.850 1.00 76.69 99 GLY A C 1
ATOM 811 O O . GLY A 1 99 ? 6.888 6.444 -28.883 1.00 76.69 99 GLY A O 1
ATOM 812 N N . ASP A 1 100 ? 5.386 6.907 -30.484 1.00 76.12 100 ASP A N 1
ATOM 813 C CA . ASP A 1 100 ? 4.543 5.745 -30.199 1.00 76.12 100 ASP A CA 1
ATOM 814 C C . ASP A 1 100 ? 5.151 4.486 -30.853 1.00 76.12 100 ASP A C 1
ATOM 816 O O . ASP A 1 100 ? 5.337 4.471 -32.077 1.00 76.12 100 ASP A O 1
ATOM 820 N N . PRO A 1 101 ? 5.462 3.426 -30.076 1.00 68.56 101 PRO A N 1
ATOM 821 C CA . PRO A 1 101 ? 5.953 2.166 -30.624 1.00 68.56 101 PRO A CA 1
ATOM 822 C C . PRO A 1 101 ? 5.024 1.535 -31.669 1.00 68.56 101 PRO A C 1
ATOM 824 O O . PRO A 1 101 ? 5.509 0.787 -32.518 1.00 68.56 101 PRO A O 1
ATOM 827 N N . GLU A 1 102 ? 3.713 1.799 -31.609 1.00 70.69 102 GLU A N 1
ATOM 828 C CA . GLU A 1 102 ? 2.745 1.225 -32.553 1.00 70.69 102 GLU A CA 1
ATOM 829 C C . GLU A 1 102 ? 2.635 2.015 -33.863 1.00 70.69 102 GLU A C 1
ATOM 831 O O . GLU A 1 102 ? 2.346 1.433 -34.908 1.00 70.69 102 GLU A O 1
ATOM 836 N N . GLU A 1 103 ? 2.907 3.322 -33.844 1.00 68.25 103 GLU A N 1
ATOM 837 C CA . GLU A 1 103 ? 2.855 4.159 -35.052 1.00 68.25 103 GLU A CA 1
ATOM 838 C C . GLU A 1 103 ? 4.156 4.092 -35.862 1.00 68.25 103 GLU A C 1
ATOM 840 O O . GLU A 1 103 ? 4.139 4.252 -37.084 1.00 68.25 103 GLU A O 1
ATOM 845 N N . PHE A 1 104 ? 5.285 3.825 -35.199 1.00 61.94 104 PHE A N 1
ATOM 846 C CA . PHE A 1 104 ? 6.597 3.733 -35.828 1.00 61.94 104 PHE A CA 1
ATOM 847 C C . PHE A 1 104 ? 7.355 2.496 -35.336 1.00 61.94 104 PHE A C 1
ATOM 849 O O . PHE A 1 104 ? 8.046 2.556 -34.316 1.00 61.94 104 PHE A O 1
ATOM 856 N N . PRO A 1 105 ? 7.328 1.377 -36.083 1.00 66.88 105 PRO A N 1
ATOM 857 C CA . PRO A 1 105 ? 8.277 0.301 -35.862 1.00 66.88 105 PRO A CA 1
ATOM 858 C C . PRO A 1 105 ? 9.672 0.813 -36.248 1.00 66.88 105 PRO A C 1
ATOM 860 O O . PRO A 1 105 ? 10.118 0.671 -37.384 1.00 66.88 105 PRO A O 1
ATOM 863 N N . PHE A 1 106 ? 10.377 1.438 -35.298 1.00 59.62 106 PHE A N 1
ATOM 864 C CA . PHE A 1 106 ? 11.770 1.893 -35.440 1.00 59.62 106 PHE A CA 1
ATOM 865 C C . PHE A 1 106 ? 12.699 0.791 -35.960 1.00 59.62 106 PHE A C 1
ATOM 867 O O . PHE A 1 106 ? 13.732 1.075 -36.566 1.00 59.62 106 PHE A O 1
ATOM 874 N N . THR A 1 107 ? 12.296 -0.464 -35.766 1.00 63.50 107 THR A N 1
ATOM 875 C CA . THR A 1 107 ? 12.905 -1.651 -36.356 1.00 63.50 107 THR A CA 1
ATOM 876 C C . THR A 1 107 ? 13.024 -1.561 -37.876 1.00 63.50 107 THR A C 1
ATOM 878 O O . THR A 1 107 ? 14.074 -1.925 -38.385 1.00 63.50 107 THR A O 1
ATOM 881 N N . HIS A 1 108 ? 12.032 -1.024 -38.595 1.00 67.31 108 HIS A N 1
ATOM 882 C CA . HIS A 1 108 ? 12.057 -0.925 -40.061 1.00 67.31 108 HIS A CA 1
ATOM 883 C C . HIS A 1 108 ? 12.915 0.231 -40.594 1.00 67.31 108 HIS A C 1
ATOM 885 O O . HIS A 1 108 ? 13.516 0.101 -41.655 1.00 67.31 108 HIS A O 1
ATOM 891 N N . ILE A 1 109 ? 13.020 1.356 -39.874 1.00 74.88 109 ILE A N 1
ATOM 892 C CA . ILE A 1 109 ? 13.867 2.486 -40.310 1.00 74.88 109 ILE A CA 1
ATOM 893 C C . ILE A 1 109 ? 15.349 2.149 -40.140 1.00 74.88 109 ILE A C 1
ATOM 895 O O . ILE A 1 109 ? 16.176 2.523 -40.971 1.00 74.88 109 ILE A O 1
ATOM 899 N N . LEU A 1 110 ? 15.690 1.451 -39.055 1.00 81.50 110 LEU A N 1
ATOM 900 C CA . LEU A 1 110 ? 17.064 1.040 -38.785 1.00 81.50 110 LEU A CA 1
ATOM 901 C C . LEU A 1 110 ? 17.448 -0.250 -39.515 1.00 81.50 110 LEU A C 1
ATOM 903 O O . LEU A 1 110 ? 18.638 -0.524 -39.646 1.00 81.50 110 LEU A O 1
ATOM 907 N N . GLU A 1 111 ? 16.473 -0.997 -40.041 1.00 82.62 111 GLU A N 1
ATOM 908 C CA . GLU A 1 111 ? 16.684 -2.267 -40.739 1.00 82.62 111 GLU A CA 1
ATOM 909 C C . GLU A 1 111 ? 17.761 -2.192 -41.832 1.00 82.62 111 GLU A C 1
ATOM 911 O O . GLU A 1 111 ? 18.654 -3.037 -41.807 1.00 82.62 111 GLU A O 1
ATOM 916 N N . PRO A 1 112 ? 17.790 -1.180 -42.728 1.00 88.31 112 PRO A N 1
ATOM 917 C CA . PRO A 1 112 ? 18.834 -1.089 -43.748 1.00 88.31 112 PRO A CA 1
ATOM 918 C C . PRO A 1 112 ? 20.234 -0.906 -43.151 1.00 88.31 112 PRO A C 1
ATOM 920 O O . PRO A 1 112 ? 21.203 -1.461 -43.663 1.00 88.31 112 PRO A O 1
ATOM 923 N N . PHE A 1 113 ? 20.354 -0.166 -42.044 1.00 88.25 113 PHE A N 1
ATOM 924 C CA . PHE A 1 113 ? 21.629 0.022 -41.348 1.00 88.25 113 PHE A CA 1
ATOM 925 C C . PHE A 1 113 ? 22.060 -1.261 -40.645 1.00 88.25 113 PHE A C 1
ATOM 927 O O . PHE A 1 113 ? 23.217 -1.663 -40.747 1.00 88.25 113 PHE A O 1
ATOM 934 N N . THR A 1 114 ? 21.133 -1.933 -39.964 1.00 87.75 114 THR A N 1
ATOM 935 C CA . THR A 1 114 ? 21.388 -3.226 -39.328 1.00 87.75 114 THR A CA 1
ATOM 936 C C . THR A 1 114 ? 21.817 -4.264 -40.363 1.00 87.75 114 THR A C 1
ATOM 938 O O . THR A 1 114 ? 22.826 -4.933 -40.165 1.00 87.75 114 THR A O 1
ATOM 941 N N . GLN A 1 115 ? 21.118 -4.350 -41.497 1.00 90.12 115 GLN A N 1
ATOM 942 C CA . GLN A 1 115 ? 21.481 -5.231 -42.607 1.00 90.12 115 GLN A CA 1
ATOM 943 C C . GLN A 1 115 ? 22.861 -4.884 -43.176 1.00 90.12 115 GLN A C 1
ATOM 945 O O . GLN A 1 115 ? 23.657 -5.788 -43.410 1.00 90.12 115 GLN A O 1
ATOM 950 N N . TYR A 1 116 ? 23.182 -3.597 -43.341 1.00 91.69 116 TYR A N 1
ATOM 951 C CA . TYR A 1 116 ? 24.494 -3.155 -43.815 1.00 91.69 116 TYR A CA 1
ATOM 952 C C . TYR A 1 116 ? 25.631 -3.541 -42.859 1.00 91.69 116 TYR A C 1
ATOM 954 O O . TYR A 1 116 ? 26.643 -4.079 -43.298 1.00 91.69 116 TYR A O 1
ATOM 962 N N . TYR A 1 117 ? 25.494 -3.303 -41.552 1.00 91.81 117 TYR A N 1
ATOM 963 C CA . TYR A 1 117 ? 26.570 -3.605 -40.599 1.00 91.81 117 TYR A CA 1
ATOM 964 C C . TYR A 1 117 ? 26.705 -5.100 -40.294 1.00 91.81 117 TYR A C 1
ATOM 966 O O . TYR A 1 117 ? 27.813 -5.566 -40.036 1.00 91.81 117 TYR A O 1
ATOM 974 N N . LEU A 1 118 ? 25.609 -5.860 -40.360 1.00 93.81 118 LEU A N 1
ATOM 975 C CA . LEU A 1 118 ? 25.612 -7.301 -40.091 1.00 93.81 118 LEU A CA 1
ATOM 976 C C . LEU A 1 118 ? 25.731 -8.161 -41.358 1.00 93.81 118 LEU A C 1
ATOM 978 O O . LEU A 1 118 ? 25.690 -9.384 -41.270 1.00 93.81 118 LEU A O 1
ATOM 982 N N . GLN A 1 119 ? 25.903 -7.566 -42.543 1.00 94.94 119 GLN A N 1
ATOM 983 C CA . GLN A 1 119 ? 25.956 -8.302 -43.815 1.00 94.94 119 GLN A CA 1
ATOM 984 C C . GLN A 1 119 ? 26.989 -9.443 -43.820 1.00 94.94 119 GLN A C 1
ATOM 986 O O . GLN A 1 119 ? 26.756 -10.487 -44.425 1.00 94.94 119 GLN A O 1
ATOM 991 N N . ALA A 1 120 ? 28.104 -9.271 -43.105 1.00 94.62 120 ALA A N 1
ATOM 992 C CA . ALA A 1 120 ? 29.161 -10.269 -42.982 1.00 94.62 120 ALA A CA 1
ATOM 993 C C . ALA A 1 120 ? 28.731 -11.525 -42.199 1.00 94.62 120 ALA A C 1
ATOM 995 O O . ALA A 1 120 ? 29.266 -12.605 -42.437 1.00 94.62 120 ALA A O 1
ATOM 996 N N . GLU A 1 121 ? 27.764 -11.403 -41.285 1.00 94.75 121 GLU A N 1
ATOM 997 C CA . GLU A 1 121 ? 27.248 -12.529 -40.495 1.00 94.75 121 GLU A CA 1
ATOM 998 C C . GLU A 1 121 ? 26.344 -13.444 -41.331 1.00 94.75 121 GLU A C 1
ATOM 1000 O O . GLU A 1 121 ? 26.290 -14.651 -41.097 1.00 94.75 121 GLU A O 1
ATOM 1005 N N . TYR A 1 122 ? 25.657 -12.877 -42.327 1.00 93.62 122 TYR A N 1
ATOM 1006 C CA . TYR A 1 122 ? 24.645 -13.579 -43.123 1.00 93.62 122 TYR A CA 1
ATOM 1007 C C . TYR A 1 122 ? 25.090 -13.893 -44.559 1.00 93.62 122 TYR A C 1
ATOM 1009 O O . TYR A 1 122 ? 24.420 -14.657 -45.253 1.00 93.62 122 TYR A O 1
ATOM 1017 N N . SER A 1 123 ? 26.206 -13.325 -45.025 1.00 95.56 123 SER A N 1
ATOM 1018 C CA . SER A 1 123 ? 26.701 -13.486 -46.395 1.00 95.56 123 SER A CA 1
ATOM 1019 C C . SER A 1 123 ? 28.219 -13.655 -46.419 1.00 95.56 123 SER A C 1
ATOM 1021 O O . SER A 1 123 ? 28.978 -12.712 -46.196 1.00 95.56 123 SER A O 1
ATOM 1023 N N . LEU A 1 124 ? 28.671 -14.866 -46.763 1.00 95.50 124 LEU A N 1
ATOM 1024 C CA . LEU A 1 124 ? 30.093 -15.160 -46.959 1.00 95.50 124 LEU A CA 1
ATOM 1025 C C . LEU A 1 124 ? 30.742 -14.258 -48.033 1.00 95.50 124 LEU A C 1
ATOM 1027 O O . LEU A 1 124 ? 31.838 -13.762 -47.780 1.00 95.50 124 LEU A O 1
ATOM 1031 N N . PRO A 1 125 ? 30.104 -13.979 -49.192 1.00 97.31 125 PRO A N 1
ATOM 1032 C CA . PRO A 1 125 ? 30.633 -13.002 -50.142 1.00 97.31 125 PRO A CA 1
ATOM 1033 C C . PRO A 1 125 ? 30.826 -11.610 -49.536 1.00 97.31 125 PRO A C 1
ATOM 1035 O O . PRO A 1 125 ? 31.857 -10.991 -49.774 1.00 97.31 125 PRO A O 1
ATOM 1038 N N . ALA A 1 126 ? 29.876 -11.135 -48.723 1.00 95.81 126 ALA A N 1
ATOM 1039 C CA . ALA A 1 126 ? 29.989 -9.830 -48.074 1.00 95.81 126 ALA A CA 1
ATOM 1040 C C . ALA A 1 126 ? 31.129 -9.809 -47.047 1.00 95.81 126 ALA A C 1
ATOM 1042 O O . ALA A 1 126 ? 31.902 -8.858 -47.011 1.00 95.81 126 ALA A O 1
ATOM 1043 N N . LEU A 1 127 ? 31.293 -10.882 -46.264 1.00 96.19 127 LEU A N 1
ATOM 1044 C CA . LEU A 1 127 ? 32.426 -11.033 -45.348 1.00 96.19 127 LEU A CA 1
ATOM 1045 C C . LEU A 1 127 ? 33.770 -10.974 -46.091 1.00 96.19 127 LEU A C 1
ATOM 1047 O O . LEU A 1 127 ? 34.673 -10.256 -45.665 1.00 96.19 127 LEU A O 1
ATOM 1051 N N . LEU A 1 128 ? 33.904 -11.720 -47.193 1.00 96.25 128 LEU A N 1
ATOM 1052 C CA . LEU A 1 128 ? 35.126 -11.737 -48.001 1.00 96.25 128 LEU A CA 1
ATOM 1053 C C . LEU A 1 128 ? 35.405 -10.374 -48.640 1.00 96.25 128 LEU A C 1
ATOM 1055 O O . LEU A 1 128 ? 36.551 -9.938 -48.635 1.00 96.25 128 LEU A O 1
ATOM 1059 N N . GLN A 1 129 ? 34.368 -9.695 -49.134 1.00 94.81 129 GLN A N 1
ATOM 1060 C CA . GLN A 1 129 ? 34.477 -8.358 -49.713 1.00 94.81 129 GLN A CA 1
ATOM 1061 C C . GLN A 1 129 ? 34.929 -7.331 -48.671 1.00 94.81 129 GLN A C 1
ATOM 1063 O O . GLN A 1 129 ? 35.922 -6.647 -48.892 1.00 94.81 129 GLN A O 1
ATOM 1068 N N . ILE A 1 130 ? 34.268 -7.284 -47.509 1.00 94.00 130 ILE A N 1
ATOM 1069 C CA . ILE A 1 130 ? 34.657 -6.402 -46.401 1.00 94.00 130 ILE A CA 1
ATOM 1070 C C . ILE A 1 130 ? 36.108 -6.676 -46.011 1.00 94.00 130 ILE A C 1
ATOM 1072 O O . ILE A 1 130 ? 36.896 -5.751 -45.839 1.00 94.00 130 ILE A O 1
ATOM 1076 N N . ARG A 1 131 ? 36.493 -7.951 -45.889 1.00 94.06 131 ARG A N 1
ATOM 1077 C CA . ARG A 1 131 ? 37.871 -8.306 -45.550 1.00 94.06 131 ARG A CA 1
ATOM 1078 C C . ARG A 1 131 ? 38.863 -7.829 -46.611 1.00 94.06 131 ARG A C 1
ATOM 1080 O O . ARG A 1 131 ? 39.893 -7.274 -46.243 1.00 94.06 131 ARG A O 1
ATOM 1087 N N . HIS A 1 132 ? 38.544 -8.029 -47.886 1.00 92.25 132 HIS A N 1
ATOM 1088 C CA . HIS A 1 132 ? 39.375 -7.580 -48.996 1.00 92.25 132 HIS A CA 1
ATOM 1089 C C . HIS A 1 132 ? 39.555 -6.058 -48.978 1.00 92.25 132 HIS A C 1
ATOM 1091 O O . HIS A 1 132 ? 40.687 -5.596 -49.051 1.00 92.25 132 HIS A O 1
ATOM 1097 N N . GLU A 1 133 ? 38.479 -5.291 -48.786 1.00 91.62 133 GLU A N 1
ATOM 1098 C CA . GLU A 1 133 ? 38.522 -3.824 -48.673 1.00 91.62 133 GLU A CA 1
ATOM 1099 C C . GLU A 1 133 ? 39.433 -3.356 -47.529 1.00 91.62 133 GLU A C 1
ATOM 1101 O O . GLU A 1 133 ? 40.208 -2.420 -47.695 1.00 91.62 133 GLU A O 1
ATOM 1106 N N . TRP A 1 134 ? 39.411 -4.035 -46.378 1.00 91.00 134 TRP A N 1
ATOM 1107 C CA . TRP A 1 134 ? 40.349 -3.741 -45.289 1.00 91.00 134 TRP A CA 1
ATOM 1108 C C . TRP A 1 134 ? 41.794 -4.111 -45.630 1.00 91.00 134 TRP A C 1
ATOM 1110 O O . TRP A 1 134 ? 42.716 -3.366 -45.293 1.00 91.00 134 TRP A O 1
ATOM 1120 N N . ASP A 1 135 ? 42.005 -5.252 -46.287 1.00 91.75 135 ASP A N 1
ATOM 1121 C CA . ASP A 1 135 ? 43.339 -5.737 -46.642 1.00 91.75 135 ASP A CA 1
ATOM 1122 C C . ASP A 1 135 ? 44.045 -4.803 -47.646 1.00 91.75 135 ASP A C 1
ATOM 1124 O O . ASP A 1 135 ? 45.269 -4.678 -47.588 1.00 91.75 135 ASP A O 1
ATOM 1128 N N . GLN A 1 136 ?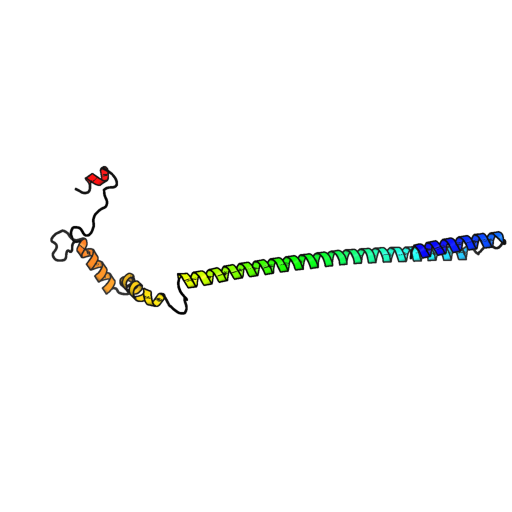 43.299 -4.059 -48.478 1.00 90.94 136 GLN A N 1
ATOM 1129 C CA . GLN A 1 136 ? 43.842 -3.038 -49.392 1.00 90.94 136 GLN A CA 1
ATOM 1130 C C . GLN A 1 136 ? 44.615 -1.920 -48.672 1.00 90.94 136 GLN A C 1
ATOM 1132 O O . GLN A 1 136 ? 45.522 -1.338 -49.262 1.00 90.94 136 GLN A O 1
ATOM 1137 N N . TYR A 1 137 ? 44.327 -1.650 -47.395 1.00 88.19 137 TYR A N 1
ATOM 1138 C CA . TYR A 1 137 ? 45.038 -0.641 -46.594 1.00 88.19 137 TYR A CA 1
ATOM 1139 C C . TYR A 1 137 ? 46.172 -1.223 -45.734 1.00 88.19 137 TYR A C 1
ATOM 1141 O O . TYR A 1 137 ? 46.874 -0.479 -45.048 1.00 88.19 137 TYR A O 1
ATOM 1149 N N . LEU A 1 138 ? 46.359 -2.549 -45.739 1.00 87.00 138 LEU A N 1
ATOM 1150 C CA . LEU A 1 138 ? 47.395 -3.245 -44.963 1.00 87.00 138 LEU A CA 1
ATOM 1151 C C . LEU A 1 138 ? 48.610 -3.653 -45.810 1.00 87.00 138 LEU A C 1
ATOM 1153 O O . LEU A 1 138 ? 49.583 -4.193 -45.276 1.00 87.00 138 LEU A O 1
ATOM 1157 N N . VAL A 1 139 ? 48.568 -3.416 -47.121 1.00 84.31 139 VAL A N 1
ATOM 1158 C CA . VAL A 1 139 ? 49.658 -3.752 -48.045 1.00 84.31 139 VAL A CA 1
ATOM 1159 C C . VAL A 1 139 ? 50.740 -2.660 -48.089 1.00 84.31 139 VAL A C 1
ATOM 1161 O O . VAL A 1 139 ? 50.472 -1.496 -47.789 1.00 84.31 139 VAL A O 1
ATOM 1164 N N . PRO A 1 140 ? 51.987 -3.001 -48.472 1.00 84.62 140 PRO A N 1
ATOM 1165 C CA . PRO A 1 140 ? 53.061 -2.021 -48.606 1.00 84.62 140 PRO A CA 1
ATOM 1166 C C . PRO A 1 140 ? 52.756 -0.924 -49.635 1.00 84.62 140 PRO A C 1
ATOM 1168 O O . PRO A 1 140 ? 52.077 -1.154 -50.638 1.00 84.62 140 PRO A O 1
ATOM 1171 N N . ALA A 1 141 ? 53.348 0.255 -49.428 1.00 79.38 141 ALA A N 1
ATOM 1172 C CA . ALA A 1 141 ? 53.241 1.370 -50.364 1.00 79.38 141 ALA A CA 1
ATOM 1173 C C . ALA A 1 141 ? 53.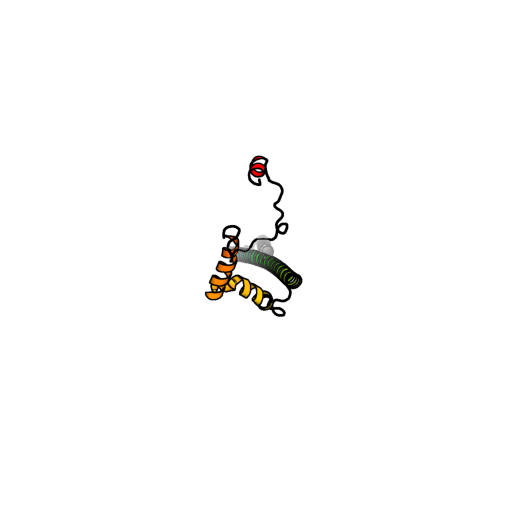715 0.964 -51.774 1.00 79.38 141 ALA A C 1
ATOM 1175 O O . ALA A 1 141 ? 54.831 0.470 -51.945 1.00 79.38 141 ALA A O 1
ATOM 1176 N N . GLY A 1 142 ? 52.864 1.186 -52.782 1.00 80.56 142 GLY A N 1
ATOM 1177 C CA . GLY A 1 142 ? 53.134 0.840 -54.183 1.00 80.56 142 GLY A CA 1
ATOM 1178 C C . GLY A 1 142 ? 52.600 -0.524 -54.637 1.00 80.56 142 GLY A C 1
ATOM 1179 O O . GLY A 1 142 ? 52.833 -0.903 -55.785 1.00 80.56 142 GLY A O 1
ATOM 1180 N N . HIS A 1 143 ? 51.882 -1.258 -53.781 1.00 86.69 143 HIS A N 1
ATOM 1181 C CA . HIS A 1 143 ? 51.141 -2.449 -54.199 1.00 86.69 143 HIS A CA 1
ATOM 1182 C C . HIS A 1 143 ? 50.022 -2.070 -55.196 1.00 86.69 143 HIS A C 1
ATOM 1184 O O . HIS A 1 143 ? 49.306 -1.103 -54.944 1.00 86.69 143 HIS A O 1
ATOM 1190 N N . PRO A 1 144 ? 49.832 -2.809 -56.307 1.00 85.75 144 PRO A N 1
ATOM 1191 C CA . PRO A 1 144 ? 48.872 -2.439 -57.355 1.00 85.75 144 PRO A CA 1
ATOM 1192 C C . PRO A 1 144 ? 47.406 -2.466 -56.903 1.00 85.75 144 PRO A C 1
ATOM 1194 O O . PRO A 1 144 ? 46.596 -1.723 -57.441 1.00 85.75 144 PRO A O 1
ATOM 1197 N N . GLU A 1 145 ? 47.074 -3.303 -55.918 1.00 84.19 145 GLU A N 1
ATOM 1198 C CA . GLU A 1 145 ? 45.741 -3.362 -55.292 1.00 84.19 145 GLU A CA 1
ATOM 1199 C C . GLU A 1 145 ? 45.693 -2.615 -53.950 1.00 84.19 145 GLU A C 1
ATOM 1201 O O . GLU A 1 145 ? 44.739 -2.758 -53.196 1.00 84.19 145 GLU A O 1
ATOM 1206 N N . GLY A 1 146 ? 46.759 -1.891 -53.601 1.00 87.31 146 GLY A N 1
ATOM 1207 C CA . GLY A 1 146 ? 46.804 -1.120 -52.367 1.00 87.31 146 GLY A CA 1
ATOM 1208 C C . GLY A 1 146 ? 46.048 0.190 -52.504 1.00 87.31 146 GLY A C 1
ATOM 1209 O O . GLY A 1 146 ? 46.190 0.885 -53.511 1.00 87.31 146 GLY A O 1
ATOM 1210 N N . ASP A 1 147 ? 45.303 0.544 -51.467 1.00 86.12 147 ASP A N 1
ATOM 1211 C CA . ASP A 1 147 ? 44.693 1.858 -51.324 1.00 86.12 147 ASP A CA 1
ATOM 1212 C C . ASP A 1 147 ? 45.287 2.575 -50.102 1.00 86.12 147 ASP A C 1
ATOM 1214 O O . ASP A 1 147 ? 45.912 1.967 -49.229 1.00 86.12 147 ASP A O 1
ATOM 1218 N N . PHE A 1 148 ? 45.159 3.897 -50.050 1.00 81.44 148 PHE A N 1
ATOM 1219 C CA . PHE A 1 148 ? 45.703 4.704 -48.964 1.00 81.44 148 PHE A CA 1
ATOM 1220 C C . PHE A 1 148 ? 44.715 5.777 -48.532 1.00 81.44 148 PHE A C 1
ATOM 1222 O O . PHE A 1 148 ? 44.027 6.396 -49.339 1.00 81.44 148 PHE A O 1
ATOM 1229 N N . ILE A 1 149 ? 44.676 6.041 -47.226 1.00 81.00 149 ILE A N 1
ATOM 1230 C CA . ILE A 1 149 ? 43.884 7.148 -46.694 1.00 81.00 149 ILE A CA 1
ATOM 1231 C C . ILE A 1 149 ? 44.464 8.454 -47.260 1.00 81.00 149 ILE A C 1
ATOM 1233 O O . ILE A 1 149 ? 45.663 8.702 -47.080 1.00 81.00 149 ILE A O 1
ATOM 1237 N N . PRO A 1 150 ? 43.653 9.305 -47.919 1.00 81.00 150 PRO A N 1
ATOM 1238 C CA . PRO A 1 150 ? 44.139 10.548 -48.491 1.00 81.00 150 PRO A CA 1
ATOM 1239 C C . PRO A 1 150 ? 44.882 11.408 -47.457 1.00 81.00 150 PRO A C 1
ATOM 1241 O O . PRO A 1 150 ? 44.393 11.583 -46.331 1.00 81.00 150 PRO A O 1
ATOM 1244 N N . PRO A 1 151 ? 46.039 11.993 -47.820 1.00 75.81 151 PRO A N 1
ATOM 1245 C CA . PRO A 1 151 ? 46.756 12.896 -46.931 1.00 75.81 151 PRO A CA 1
ATOM 1246 C C . PRO A 1 151 ? 45.838 14.028 -46.445 1.00 75.81 151 PRO A C 1
ATOM 1248 O O . PRO A 1 151 ? 45.219 14.723 -47.250 1.00 75.81 151 PRO A O 1
ATOM 1251 N N . GLY A 1 152 ? 45.743 14.214 -45.125 1.00 78.19 152 GLY A N 1
ATOM 1252 C CA . GLY A 1 152 ? 44.939 15.273 -44.501 1.00 78.19 152 GLY A CA 1
ATOM 1253 C C . GLY A 1 152 ? 43.505 14.895 -44.107 1.00 78.19 152 GLY A C 1
ATOM 1254 O O . GLY A 1 152 ? 42.847 15.701 -43.457 1.00 78.19 152 GLY A O 1
ATOM 1255 N N . TRP A 1 153 ? 43.020 13.689 -44.429 1.00 81.00 153 TRP A N 1
ATOM 1256 C CA . TRP A 1 153 ? 41.716 13.203 -43.937 1.00 81.00 153 TRP A CA 1
ATOM 1257 C C . TRP A 1 153 ? 41.741 12.768 -42.471 1.00 81.00 153 TRP A C 1
ATOM 1259 O O . TRP A 1 153 ? 40.743 12.895 -41.766 1.00 81.00 153 TRP A O 1
ATOM 1269 N N . VAL A 1 154 ? 42.892 12.291 -42.000 1.00 80.00 154 VAL A N 1
ATOM 1270 C CA . VAL A 1 154 ? 43.121 11.967 -40.592 1.00 80.00 154 VAL A CA 1
ATOM 1271 C C . VAL A 1 154 ? 44.211 12.894 -40.082 1.00 80.00 154 VAL A C 1
ATOM 1273 O O . VAL A 1 154 ? 45.377 12.767 -40.450 1.00 80.00 154 VAL A O 1
ATOM 1276 N N . LEU A 1 155 ? 43.819 13.854 -39.249 1.00 78.06 155 LEU A N 1
ATOM 1277 C CA . LEU A 1 155 ? 44.749 14.711 -38.525 1.00 78.06 155 LEU A CA 1
ATOM 1278 C C . LEU A 1 155 ? 44.984 14.071 -37.155 1.00 78.06 155 LEU A C 1
ATOM 1280 O O . LEU A 1 155 ? 44.061 14.068 -36.335 1.00 78.06 155 LEU A O 1
ATOM 1284 N N . PRO A 1 156 ? 46.169 13.486 -36.895 1.00 77.19 156 PRO A N 1
ATOM 1285 C CA . PRO A 1 156 ? 46.451 12.935 -35.582 1.00 77.19 156 PRO A CA 1
ATOM 1286 C C . PRO A 1 156 ? 46.379 14.056 -34.544 1.00 77.19 156 PRO A C 1
ATOM 1288 O O . PRO A 1 156 ? 46.808 15.187 -34.785 1.00 77.19 156 PRO A O 1
ATOM 1291 N N . SER A 1 157 ? 45.826 13.743 -33.374 1.00 79.94 157 SER A N 1
ATOM 1292 C CA . SER A 1 157 ? 45.878 14.657 -32.238 1.00 79.94 157 SER A CA 1
ATOM 1293 C C . SER A 1 157 ? 47.330 14.943 -31.859 1.00 79.94 157 SER A C 1
ATOM 1295 O O . SER A 1 157 ? 48.209 14.103 -32.070 1.00 79.94 157 SER A O 1
ATOM 1297 N N . ALA A 1 158 ? 47.576 16.100 -31.239 1.00 82.75 158 ALA A N 1
ATOM 1298 C CA . ALA A 1 158 ? 48.885 16.394 -30.671 1.00 82.75 158 ALA A CA 1
ATOM 1299 C C . ALA A 1 158 ? 49.332 15.243 -29.743 1.00 82.75 158 ALA A C 1
ATOM 1301 O O . ALA A 1 158 ? 48.495 14.682 -29.024 1.00 82.75 158 ALA A O 1
ATOM 1302 N N . PRO A 1 159 ? 50.621 14.861 -29.772 1.00 86.50 159 PRO A N 1
ATOM 1303 C CA . PRO A 1 159 ? 51.124 13.771 -28.951 1.00 86.50 159 PRO A CA 1
ATOM 1304 C C . PRO A 1 159 ? 50.857 14.061 -27.473 1.00 86.50 159 PRO A C 1
ATOM 1306 O O . PRO A 1 159 ? 51.051 15.178 -26.996 1.00 86.50 159 PRO A O 1
ATOM 1309 N N . SER A 1 160 ? 50.411 13.041 -26.744 1.00 86.88 160 SER A N 1
ATOM 1310 C CA . SER A 1 160 ? 50.061 13.163 -25.325 1.00 86.88 160 SER A CA 1
ATOM 1311 C C . SER A 1 160 ? 51.280 13.317 -24.410 1.00 86.88 160 SER A C 1
ATOM 1313 O O . SER A 1 160 ? 51.126 13.684 -23.246 1.00 86.88 160 SER A O 1
ATOM 1315 N N . SER A 1 161 ? 52.488 13.040 -24.914 1.00 88.25 161 SER A N 1
ATOM 1316 C CA . SER A 1 161 ? 53.751 13.261 -24.211 1.00 88.25 161 SER A CA 1
ATOM 1317 C C . SER A 1 161 ? 54.919 13.465 -25.176 1.00 88.25 161 SER A C 1
ATOM 1319 O O . SER A 1 161 ? 54.870 13.036 -26.333 1.00 88.25 161 SER A O 1
ATOM 1321 N N . ASP A 1 162 ? 56.013 14.030 -24.663 1.00 86.12 162 ASP A N 1
ATOM 1322 C CA . ASP A 1 162 ? 57.270 14.188 -25.404 1.00 86.12 162 ASP A CA 1
ATOM 1323 C C . ASP A 1 162 ? 57.850 12.842 -25.865 1.00 86.12 162 ASP A C 1
ATOM 1325 O O . ASP A 1 162 ? 58.480 12.758 -26.915 1.00 86.12 162 ASP A O 1
ATOM 1329 N N . THR A 1 163 ? 57.601 11.761 -25.116 1.00 85.69 163 THR A N 1
ATOM 1330 C CA . THR A 1 163 ? 58.019 10.402 -25.493 1.00 85.69 163 THR A CA 1
ATOM 1331 C C . THR A 1 163 ? 57.237 9.875 -26.693 1.00 85.69 163 THR A C 1
ATOM 1333 O O . THR A 1 163 ? 57.815 9.216 -27.545 1.00 85.69 163 THR A O 1
ATOM 1336 N N . TRP A 1 164 ? 55.938 10.169 -26.791 1.00 80.62 164 TRP A N 1
ATOM 1337 C CA . TRP A 1 164 ? 55.147 9.805 -27.970 1.00 80.62 164 TRP A CA 1
ATOM 1338 C C . TRP A 1 164 ? 55.440 10.720 -29.160 1.00 80.62 164 TRP A C 1
ATOM 1340 O O . TRP A 1 164 ? 55.395 10.268 -30.300 1.00 80.62 164 TRP A O 1
ATOM 1350 N N . ALA A 1 165 ? 55.812 11.979 -28.909 1.00 83.69 165 ALA A N 1
ATOM 1351 C CA . ALA A 1 165 ? 56.191 12.925 -29.955 1.00 83.69 165 ALA A CA 1
ATOM 1352 C C . ALA A 1 165 ? 57.408 12.460 -30.778 1.00 83.69 165 ALA A C 1
ATOM 1354 O O . ALA A 1 165 ? 57.516 12.805 -31.952 1.00 83.69 165 ALA A O 1
ATOM 1355 N N . THR A 1 166 ? 58.308 11.651 -30.206 1.00 82.88 166 THR A N 1
ATOM 1356 C CA . THR A 1 166 ? 59.467 11.114 -30.941 1.00 82.88 166 THR A CA 1
ATOM 1357 C C . THR A 1 166 ? 59.121 9.962 -31.887 1.00 82.88 166 THR A C 1
ATOM 1359 O O . THR A 1 166 ? 59.916 9.679 -32.780 1.00 82.88 166 THR A O 1
ATOM 1362 N N . ALA A 1 167 ? 57.955 9.323 -31.730 1.00 73.75 167 ALA A N 1
ATOM 1363 C CA . ALA A 1 167 ? 57.526 8.179 -32.539 1.00 73.75 167 ALA A CA 1
ATOM 1364 C C . ALA A 1 167 ? 56.788 8.569 -33.835 1.00 73.75 167 ALA A C 1
ATOM 1366 O O . ALA A 1 167 ? 56.630 7.730 -34.716 1.00 73.75 167 ALA A O 1
ATOM 1367 N N . VAL A 1 168 ? 56.337 9.823 -33.965 1.00 67.88 168 VAL A N 1
ATOM 1368 C CA . VAL A 1 168 ? 55.540 10.323 -35.109 1.00 67.88 168 VAL A CA 1
ATOM 1369 C C . VAL A 1 168 ? 56.432 11.049 -36.136 1.00 67.88 168 VAL A C 1
ATOM 1371 O O . VAL A 1 168 ? 56.029 12.055 -36.715 1.00 67.88 168 VAL A O 1
ATOM 1374 N N . ARG A 1 169 ? 57.680 10.597 -36.315 1.00 51.56 169 ARG A N 1
ATOM 1375 C CA . ARG A 1 169 ? 58.674 11.241 -37.189 1.00 51.56 169 ARG A CA 1
ATOM 1376 C C . ARG A 1 169 ? 58.853 10.531 -38.520 1.00 51.56 169 ARG A C 1
ATOM 1378 O O . ARG A 1 169 ? 58.914 9.284 -38.506 1.00 51.56 169 ARG A O 1
#

Organism: NCBI:txid129467